Protein AF-A0A497A9M5-F1 (afdb_monomer_lite)

Secondary structure (DSSP, 8-state):
---HHHHHHHHHHHTTSS--HHHHHHHHHHSS----HHHHHHHHHHHHHHHHTTSS-HHHHHHHHHHHHHHHHHHHHHTT--SSGGGHHHHHHHHHHHHHTTT-

Radius of gyration: 16.91 Å; chains: 1; bounding box: 38×27×47 Å

Structure (mmCIF, N/CA/C/O backbone):
data_AF-A0A497A9M5-F1
#
_entry.id   AF-A0A497A9M5-F1
#
loop_
_atom_site.group_PDB
_atom_site.id
_atom_site.type_symbol
_atom_site.label_atom_id
_atom_site.label_alt_id
_atom_site.label_comp_id
_atom_site.label_asym_id
_atom_site.label_entity_id
_atom_site.label_seq_id
_atom_site.pdbx_PDB_ins_code
_atom_site.Cartn_x
_atom_site.Cartn_y
_atom_site.Cartn_z
_atom_site.occupancy
_atom_site.B_iso_or_equiv
_atom_site.auth_seq_id
_atom_site.auth_comp_id
_atom_site.auth_asym_id
_atom_site.auth_atom_id
_atom_site.pdbx_PDB_model_num
ATOM 1 N N . MET A 1 1 ? -11.478 -13.557 24.212 1.00 42.78 1 MET A N 1
ATOM 2 C CA . MET A 1 1 ? -11.000 -12.390 23.440 1.00 42.78 1 MET A CA 1
ATOM 3 C C . MET A 1 1 ? -10.441 -12.912 22.130 1.00 42.78 1 MET A C 1
ATOM 5 O O . MET A 1 1 ? -9.454 -13.631 22.165 1.00 42.78 1 MET A O 1
ATOM 9 N N . GLY A 1 2 ? -11.123 -12.662 21.009 1.00 53.12 2 GLY A N 1
ATOM 10 C CA . GLY A 1 2 ? -10.566 -12.966 19.688 1.00 53.12 2 GLY A CA 1
ATOM 11 C C . GLY A 1 2 ? -9.377 -12.047 19.390 1.00 53.12 2 GLY A C 1
ATOM 12 O O . GLY A 1 2 ? -9.240 -11.008 20.040 1.00 53.12 2 GLY A O 1
ATOM 13 N N . PRO A 1 3 ? -8.498 -12.413 18.454 1.00 59.94 3 PRO A N 1
ATOM 14 C CA . PRO A 1 3 ? -7.313 -11.619 18.176 1.00 59.94 3 PRO A CA 1
ATOM 15 C C . PRO A 1 3 ? -7.703 -10.264 17.555 1.00 59.94 3 PRO A C 1
ATOM 17 O O . PRO A 1 3 ? -8.577 -10.196 16.689 1.00 59.94 3 PRO A O 1
ATOM 20 N N . SER A 1 4 ? -7.064 -9.179 18.009 1.00 72.44 4 SER A N 1
ATOM 21 C CA . SER A 1 4 ? -7.392 -7.789 17.634 1.00 72.44 4 SER A CA 1
ATOM 22 C C . SER A 1 4 ? -7.374 -7.534 16.121 1.00 72.44 4 SER A C 1
ATOM 24 O O . SER A 1 4 ? -8.142 -6.710 15.631 1.00 72.44 4 SER A O 1
ATOM 26 N N . TRP A 1 5 ? -6.581 -8.299 15.361 1.00 75.00 5 TRP A N 1
ATOM 27 C CA . TRP A 1 5 ? -6.515 -8.198 13.900 1.00 75.00 5 TRP A CA 1
ATOM 28 C C . TRP A 1 5 ? -7.861 -8.487 13.219 1.00 75.00 5 TRP A C 1
ATOM 30 O O . TRP A 1 5 ? -8.198 -7.832 12.238 1.00 75.00 5 TRP A O 1
ATOM 40 N N . ALA A 1 6 ? -8.664 -9.420 13.741 1.00 82.31 6 ALA A N 1
ATOM 41 C CA . ALA A 1 6 ? -9.948 -9.768 13.131 1.00 82.31 6 ALA A CA 1
ATOM 42 C C . ALA A 1 6 ? -10.977 -8.639 13.309 1.00 82.31 6 ALA A C 1
ATOM 44 O O . ALA A 1 6 ? -11.813 -8.402 12.438 1.00 82.31 6 ALA A O 1
ATOM 45 N N . GLN A 1 7 ? -10.909 -7.914 14.429 1.00 86.12 7 GLN A N 1
ATOM 46 C CA . GLN A 1 7 ? -11.751 -6.743 14.676 1.00 86.12 7 GLN A CA 1
ATOM 47 C C . GLN A 1 7 ? -11.353 -5.576 13.769 1.00 86.12 7 GLN A C 1
ATOM 49 O O . GLN A 1 7 ? -12.231 -4.966 13.159 1.00 86.12 7 GLN A O 1
ATOM 54 N N . ASP A 1 8 ? -10.048 -5.333 13.632 1.00 84.62 8 ASP A N 1
ATOM 55 C CA . ASP A 1 8 ? -9.486 -4.295 12.770 1.00 84.62 8 ASP A CA 1
ATOM 56 C C . ASP A 1 8 ? -9.813 -4.547 11.284 1.00 84.62 8 ASP A C 1
ATOM 58 O O . ASP A 1 8 ? -10.279 -3.644 10.594 1.00 84.62 8 ASP A O 1
ATOM 62 N N . VAL A 1 9 ? -9.671 -5.784 10.789 1.00 82.50 9 VAL A N 1
ATOM 63 C CA . VAL A 1 9 ? -10.051 -6.146 9.408 1.00 82.50 9 VAL A CA 1
ATOM 64 C C . VAL A 1 9 ? -11.553 -5.951 9.181 1.00 82.50 9 VAL A C 1
ATOM 66 O O . VAL A 1 9 ? -11.954 -5.304 8.215 1.00 82.50 9 VAL A O 1
ATOM 69 N N . ASN A 1 10 ? -12.398 -6.428 10.101 1.00 83.81 10 ASN A N 1
ATOM 70 C CA . ASN A 1 10 ? -13.847 -6.227 10.015 1.00 83.81 10 ASN A CA 1
ATOM 71 C C . ASN A 1 10 ? -14.252 -4.748 10.079 1.00 83.81 10 ASN A C 1
ATOM 73 O O . ASN A 1 10 ? -15.316 -4.384 9.581 1.00 83.81 10 ASN A O 1
ATOM 77 N N . TYR A 1 11 ? -13.464 -3.896 10.735 1.00 84.19 11 TYR A N 1
ATOM 78 C CA . TYR A 1 11 ? -13.688 -2.454 10.729 1.00 84.19 11 TYR A CA 1
ATOM 79 C C . TYR A 1 11 ? -13.436 -1.865 9.339 1.00 84.19 11 TYR A C 1
ATOM 81 O O . TYR A 1 11 ? -14.294 -1.152 8.823 1.00 84.19 11 TYR A O 1
ATOM 89 N N . LEU A 1 12 ? -12.310 -2.221 8.711 1.00 82.25 12 LEU A N 1
ATOM 90 C CA . LEU A 1 12 ? -11.944 -1.724 7.383 1.00 82.25 12 LEU A CA 1
ATOM 91 C C . LEU A 1 12 ? -13.001 -2.069 6.322 1.00 82.25 12 LEU A C 1
ATOM 93 O O . LEU A 1 12 ? -13.359 -1.196 5.534 1.00 82.25 12 LEU A O 1
ATOM 97 N N . PHE A 1 13 ? -13.543 -3.292 6.352 1.00 81.50 13 PHE A N 1
ATOM 98 C CA . PHE A 1 13 ? -14.652 -3.693 5.477 1.00 81.50 13 PHE A CA 1
ATOM 99 C C . PHE A 1 13 ? -15.956 -2.956 5.807 1.00 81.50 13 PHE A C 1
ATOM 101 O O . PHE A 1 13 ? -16.606 -2.430 4.915 1.00 81.50 13 PHE A O 1
ATOM 108 N N . ARG A 1 14 ? -16.343 -2.866 7.089 1.00 83.06 14 ARG A N 1
ATOM 109 C CA . ARG A 1 14 ? -17.604 -2.205 7.489 1.00 83.06 14 ARG A CA 1
ATOM 110 C C . ARG A 1 14 ? -17.646 -0.707 7.203 1.00 83.06 14 ARG A C 1
ATOM 112 O O . ARG A 1 14 ? -18.732 -0.143 7.182 1.00 83.06 14 ARG A O 1
ATOM 119 N N . GLN A 1 15 ? -16.494 -0.055 7.106 1.00 80.94 15 GLN A N 1
ATOM 120 C CA . GLN A 1 15 ? -16.395 1.385 6.863 1.00 80.94 15 GLN A CA 1
ATOM 121 C C . GLN A 1 15 ? -16.062 1.726 5.402 1.00 80.94 15 GLN A C 1
ATOM 123 O O . GLN A 1 15 ? -15.783 2.894 5.114 1.00 80.94 15 GLN A O 1
ATOM 128 N N . ASP A 1 16 ? -16.066 0.725 4.510 1.00 75.62 16 ASP A N 1
ATOM 129 C CA . ASP A 1 16 ? -15.693 0.847 3.093 1.00 75.62 16 ASP A CA 1
ATOM 130 C C . ASP A 1 16 ? -14.312 1.502 2.893 1.00 75.62 16 ASP A C 1
ATOM 132 O O . ASP A 1 16 ? -14.078 2.273 1.956 1.00 75.62 16 ASP A O 1
ATOM 136 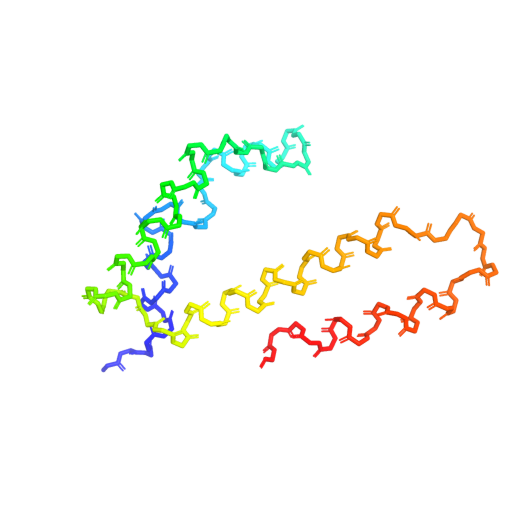N N . ILE A 1 17 ? -13.389 1.227 3.824 1.00 74.62 17 ILE A N 1
ATOM 137 C CA . ILE A 1 17 ? -12.022 1.762 3.796 1.00 74.62 17 ILE A CA 1
ATOM 138 C C . ILE A 1 17 ? -11.155 0.952 2.836 1.00 74.62 17 ILE A C 1
ATOM 140 O O . ILE A 1 17 ? -10.339 1.520 2.112 1.00 74.62 17 ILE A O 1
ATOM 144 N N . ILE A 1 18 ? -11.338 -0.367 2.829 1.00 68.31 18 ILE A N 1
ATOM 145 C CA . ILE A 1 18 ? -10.778 -1.258 1.817 1.00 68.31 18 ILE A CA 1
ATOM 14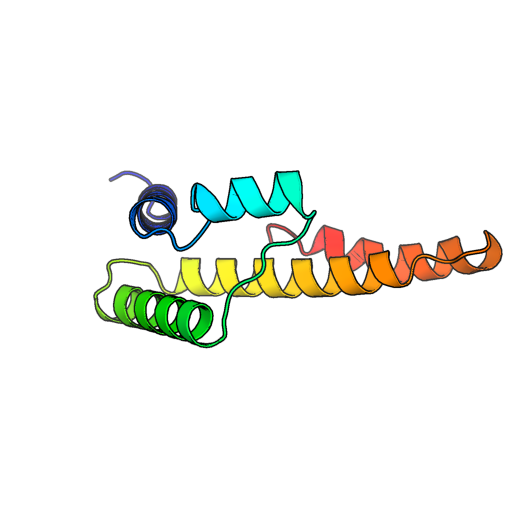6 C C . ILE A 1 18 ? -11.936 -1.918 1.083 1.00 68.31 18 ILE A C 1
ATOM 148 O O . ILE A 1 18 ? -12.875 -2.381 1.729 1.00 68.31 18 ILE A O 1
ATOM 152 N N . PHE A 1 19 ? -11.829 -1.998 -0.243 1.00 62.81 19 PHE A N 1
ATOM 153 C CA . PHE A 1 19 ? -12.678 -2.857 -1.060 1.00 62.81 19 PHE A CA 1
ATOM 154 C C . PHE A 1 19 ? -14.182 -2.571 -0.926 1.00 62.81 19 PHE A C 1
ATOM 156 O O . PHE A 1 19 ? -14.958 -3.440 -0.522 1.00 62.81 19 PHE A O 1
ATOM 163 N N . SER A 1 20 ? -14.608 -1.363 -1.304 1.00 65.50 20 SER A N 1
ATOM 164 C CA . SER A 1 20 ? -16.037 -1.116 -1.519 1.00 65.50 20 SER A CA 1
ATOM 165 C C . SER A 1 20 ? -16.532 -1.909 -2.743 1.00 65.50 20 SER A C 1
ATOM 167 O O . SER A 1 20 ? -15.755 -2.261 -3.637 1.00 65.50 20 SER A O 1
ATOM 169 N N . GLY A 1 21 ? -17.839 -2.180 -2.832 1.00 64.38 21 GLY A N 1
ATOM 170 C CA . GLY A 1 21 ? -18.418 -2.811 -4.032 1.00 64.38 21 GLY A CA 1
ATOM 171 C C . GLY A 1 21 ? -18.141 -2.017 -5.320 1.00 64.38 21 GLY A C 1
ATOM 172 O O . GLY A 1 21 ? -17.998 -2.587 -6.404 1.00 64.38 21 GLY A O 1
ATOM 173 N N . GLU A 1 22 ? -17.992 -0.701 -5.188 1.00 66.81 22 GLU A N 1
ATOM 174 C CA . GLU A 1 22 ? -17.631 0.203 -6.275 1.00 66.81 22 GLU A CA 1
ATOM 175 C C . GLU A 1 22 ? -16.148 0.089 -6.663 1.00 66.81 22 GLU A C 1
ATOM 177 O O . GLU A 1 22 ? -15.848 0.023 -7.855 1.00 66.81 22 GLU A O 1
ATOM 182 N N . ASP A 1 23 ? -15.230 -0.058 -5.697 1.00 68.00 23 AS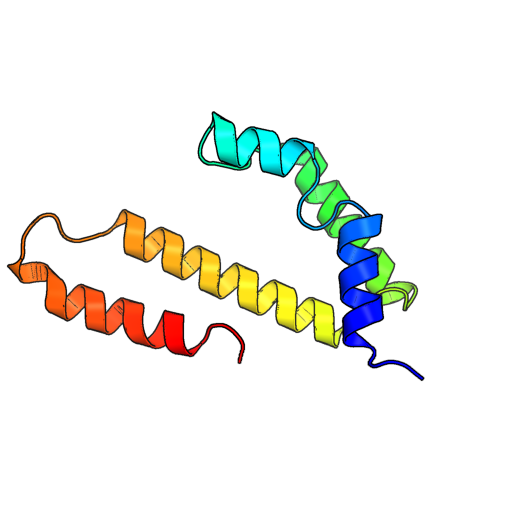P A N 1
ATOM 183 C CA . ASP A 1 23 ? -13.807 -0.299 -5.980 1.00 68.00 23 ASP A CA 1
ATOM 184 C C . ASP A 1 23 ? -13.609 -1.594 -6.771 1.00 68.00 23 ASP A C 1
ATOM 186 O O . ASP A 1 23 ? -12.862 -1.615 -7.745 1.00 68.00 23 ASP A O 1
ATOM 190 N N . PHE A 1 24 ? -14.298 -2.678 -6.394 1.00 67.44 24 PHE A N 1
ATOM 191 C CA . PHE A 1 24 ? -14.223 -3.943 -7.132 1.00 67.44 24 PHE A CA 1
ATOM 192 C C . PHE A 1 24 ? -14.774 -3.822 -8.550 1.00 67.44 24 PHE A C 1
ATOM 194 O O . PHE A 1 24 ? -14.243 -4.432 -9.479 1.00 67.44 24 PHE A O 1
ATOM 201 N N . THR A 1 25 ? -15.838 -3.040 -8.724 1.00 71.56 25 THR A N 1
ATOM 202 C CA . THR A 1 25 ? -16.423 -2.791 -10.043 1.00 71.56 25 THR A CA 1
ATOM 203 C C . THR A 1 25 ? -15.437 -2.028 -10.925 1.00 71.56 25 THR A C 1
ATOM 205 O O . THR A 1 25 ? -15.218 -2.419 -12.070 1.00 71.56 25 THR A O 1
ATOM 208 N N . GLN A 1 26 ? -14.780 -0.997 -10.387 1.00 68.69 26 GLN A N 1
ATOM 209 C CA . GLN A 1 26 ? -13.764 -0.229 -11.109 1.00 68.69 26 GLN A CA 1
ATOM 210 C C . GLN A 1 26 ? -12.493 -1.043 -11.380 1.00 68.69 26 GLN A C 1
ATOM 212 O O . GLN A 1 26 ? -12.012 -1.036 -12.505 1.00 68.69 26 GLN A O 1
ATOM 217 N N . MET A 1 27 ? -11.988 -1.827 -10.421 1.00 71.81 27 MET A N 1
ATOM 218 C CA . MET A 1 27 ? -10.831 -2.704 -10.659 1.00 71.81 27 MET A CA 1
ATOM 219 C C . MET A 1 27 ? -11.100 -3.720 -11.768 1.00 71.81 27 MET A C 1
ATOM 221 O O . MET A 1 27 ? -10.226 -3.961 -12.591 1.00 71.81 27 MET A O 1
ATOM 225 N N . ASN A 1 28 ? -12.299 -4.307 -11.810 1.00 71.25 28 ASN A N 1
ATOM 226 C CA . ASN A 1 28 ? -12.640 -5.288 -12.840 1.00 71.25 28 ASN A CA 1
ATOM 227 C C . ASN A 1 28 ? -12.922 -4.651 -14.204 1.00 71.25 28 ASN A C 1
ATOM 229 O O . ASN A 1 28 ? -12.646 -5.269 -15.228 1.00 71.25 28 ASN A O 1
ATOM 233 N N . ARG A 1 29 ? -13.498 -3.444 -14.233 1.00 71.56 29 ARG A N 1
ATOM 234 C CA . ARG A 1 29 ? -13.857 -2.769 -15.487 1.00 71.56 29 ARG A CA 1
ATOM 235 C C . ARG A 1 29 ? -12.694 -1.981 -16.085 1.00 71.56 29 ARG A C 1
ATOM 237 O O . ARG A 1 29 ? -12.472 -2.042 -17.289 1.00 71.56 29 ARG A O 1
ATOM 244 N N . ASP A 1 30 ? -11.975 -1.251 -15.240 1.00 71.06 30 ASP A N 1
ATOM 245 C CA . ASP A 1 30 ? -11.030 -0.204 -15.627 1.00 71.06 30 ASP A CA 1
ATOM 246 C C . ASP A 1 30 ? -9.574 -0.561 -15.249 1.00 71.06 30 ASP A C 1
ATOM 248 O O . ASP A 1 30 ? -8.670 0.232 -15.503 1.00 71.06 30 ASP A O 1
ATOM 252 N N . PHE A 1 31 ? -9.333 -1.741 -14.650 1.00 62.47 31 PHE A N 1
ATOM 253 C CA . PHE A 1 31 ? -8.028 -2.206 -14.135 1.00 62.47 31 PHE A CA 1
ATOM 254 C C . PHE A 1 31 ? -7.351 -1.239 -13.146 1.00 62.47 31 PHE A C 1
ATOM 256 O O . PHE A 1 31 ? -6.170 -1.374 -12.826 1.00 62.47 31 PHE A O 1
ATOM 263 N N . GLU A 1 32 ? -8.105 -0.274 -12.622 1.00 62.00 32 GLU A N 1
ATOM 264 C CA . GLU A 1 32 ? -7.634 0.774 -11.729 1.00 62.00 32 GLU A CA 1
ATOM 265 C C . GLU A 1 32 ? -8.793 1.244 -10.839 1.00 62.00 32 GLU A C 1
ATOM 267 O O . GLU A 1 32 ? -9.935 1.332 -11.283 1.00 62.00 32 GLU A O 1
ATOM 272 N N . VAL A 1 33 ? -8.506 1.567 -9.576 1.00 67.62 33 VAL A N 1
ATOM 273 C CA . VAL A 1 33 ? -9.454 2.286 -8.712 1.00 67.62 33 VAL A CA 1
ATOM 274 C C . VAL A 1 33 ? -9.214 3.776 -8.908 1.00 67.62 33 VAL A C 1
ATOM 276 O O . VAL A 1 33 ? -8.154 4.283 -8.532 1.00 67.62 33 VAL A O 1
ATOM 279 N N . ARG A 1 34 ? -10.188 4.496 -9.465 1.00 68.06 34 ARG A N 1
ATOM 280 C CA . ARG A 1 34 ? -10.131 5.955 -9.585 1.00 68.06 34 ARG A CA 1
ATOM 281 C C . ARG A 1 34 ? -10.988 6.581 -8.500 1.00 68.06 34 ARG A C 1
ATOM 283 O O . ARG A 1 34 ? -12.210 6.527 -8.542 1.00 68.06 34 ARG A O 1
ATOM 290 N N . ARG A 1 35 ? -10.326 7.221 -7.538 1.00 71.81 35 ARG A N 1
ATOM 291 C CA . ARG A 1 35 ? -10.986 8.012 -6.495 1.00 71.81 35 ARG A CA 1
ATOM 292 C C . ARG A 1 35 ? -10.676 9.490 -6.689 1.00 71.81 35 ARG A C 1
ATOM 294 O O . ARG A 1 35 ? -9.540 9.867 -6.973 1.00 71.81 35 ARG A O 1
ATOM 301 N N . SER A 1 36 ? -11.684 10.333 -6.525 1.00 79.94 36 SER A N 1
ATOM 302 C CA . SER A 1 36 ? -11.533 11.784 -6.472 1.00 79.94 36 SER A CA 1
ATOM 303 C C . SER A 1 36 ? -10.742 12.212 -5.231 1.00 79.94 36 SER A C 1
ATOM 305 O O . SER A 1 36 ? -10.697 11.517 -4.212 1.00 79.94 36 SER A O 1
ATOM 307 N N . ALA A 1 37 ? -10.153 13.410 -5.274 1.00 78.25 37 ALA A N 1
ATOM 308 C CA . ALA A 1 37 ? -9.426 13.967 -4.131 1.00 78.25 37 ALA A CA 1
ATOM 309 C C . ALA A 1 37 ? -10.303 14.084 -2.865 1.00 78.25 37 ALA A C 1
ATOM 311 O O . ALA A 1 37 ? -9.811 13.888 -1.754 1.00 78.25 37 ALA A O 1
ATOM 312 N N . GLY A 1 38 ? -11.605 14.356 -3.028 1.00 81.44 38 GLY A N 1
ATOM 313 C CA . GLY A 1 38 ? -12.560 14.425 -1.919 1.00 81.44 38 GLY A CA 1
ATOM 314 C C . GLY A 1 38 ? -12.796 13.070 -1.247 1.00 81.44 38 GLY A C 1
ATOM 315 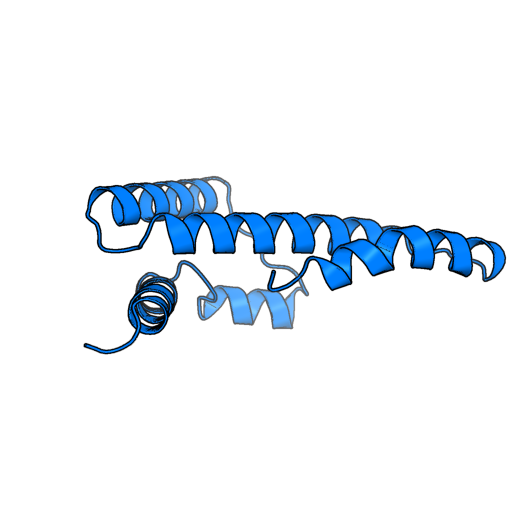O O . GLY A 1 38 ? -12.822 12.986 -0.019 1.00 81.44 38 GLY A O 1
ATOM 316 N N . GLU A 1 39 ? -12.899 11.994 -2.030 1.00 78.19 39 GLU A N 1
ATOM 317 C CA . GLU A 1 39 ? -13.058 10.630 -1.508 1.00 78.19 39 GLU A CA 1
ATOM 318 C C . GLU A 1 39 ? -11.803 10.155 -0.775 1.00 78.19 39 GLU A C 1
ATOM 320 O O . GLU A 1 39 ? -11.901 9.571 0.305 1.00 78.19 39 GLU A O 1
ATOM 325 N N . VAL A 1 40 ? -10.621 10.469 -1.316 1.00 79.69 40 VAL A N 1
ATOM 326 C CA . VAL A 1 40 ? -9.338 10.184 -0.659 1.00 79.69 40 VAL A CA 1
ATOM 327 C C . VAL A 1 40 ? -9.238 10.930 0.673 1.00 79.69 40 VAL A C 1
ATOM 329 O O . VAL A 1 40 ? -8.901 10.326 1.691 1.00 79.69 40 VAL A O 1
ATOM 332 N N . LEU A 1 41 ? -9.580 12.221 0.708 1.00 80.31 41 LEU A N 1
ATOM 333 C CA . LEU A 1 41 ? -9.540 13.010 1.942 1.00 80.31 41 LEU A CA 1
ATOM 334 C C . LEU A 1 41 ? -10.526 12.483 2.996 1.00 80.31 41 LEU A C 1
ATOM 336 O O . LEU A 1 41 ? -10.178 12.390 4.174 1.00 80.31 41 LEU A O 1
ATOM 340 N N . SER A 1 42 ? -11.733 12.089 2.578 1.00 84.94 42 SER A N 1
ATOM 341 C CA . SER A 1 42 ? -12.734 11.481 3.462 1.00 84.94 42 SER A CA 1
ATOM 342 C C . SER A 1 42 ? -12.237 10.167 4.072 1.00 84.94 42 SER A C 1
ATOM 344 O O . SER A 1 42 ? -12.354 9.962 5.281 1.00 84.94 42 SER A O 1
ATOM 346 N N . LEU A 1 43 ? -11.624 9.296 3.264 1.00 82.12 43 LEU A N 1
ATOM 347 C CA . LEU A 1 43 ? -11.015 8.049 3.734 1.00 82.12 43 LEU A CA 1
ATOM 348 C C . LEU A 1 43 ? -9.910 8.298 4.764 1.00 82.12 43 LEU A C 1
ATOM 350 O O . LEU A 1 43 ? -9.891 7.657 5.816 1.00 82.12 43 LEU A O 1
ATOM 354 N N . VAL A 1 44 ? -9.016 9.253 4.490 1.00 82.81 44 VAL A N 1
ATOM 355 C CA . VAL A 1 44 ? -7.939 9.633 5.415 1.00 82.81 44 VAL A CA 1
ATOM 356 C C . VAL A 1 44 ? -8.517 10.140 6.737 1.00 82.81 44 VAL A C 1
ATOM 358 O O . VAL A 1 44 ? -8.081 9.706 7.803 1.00 82.81 44 VAL A O 1
ATOM 361 N N . ALA A 1 45 ? -9.536 11.002 6.688 1.00 86.50 45 ALA A N 1
ATOM 362 C CA . ALA A 1 45 ? -10.200 11.510 7.884 1.00 86.50 45 ALA A CA 1
ATOM 363 C C . ALA A 1 45 ? -10.851 10.386 8.712 1.00 86.50 45 ALA A C 1
ATOM 365 O O . ALA A 1 45 ? -10.669 10.344 9.930 1.00 86.50 45 ALA A O 1
ATOM 366 N N . LYS A 1 46 ? -11.546 9.437 8.064 1.00 86.00 46 LYS A N 1
ATOM 367 C CA . LYS A 1 46 ? -12.132 8.255 8.725 1.00 86.00 46 LYS A CA 1
ATOM 368 C C . LYS A 1 46 ? -11.064 7.400 9.405 1.00 86.00 46 LYS A C 1
ATOM 370 O O . LYS A 1 46 ? -11.231 7.024 10.563 1.00 86.00 46 LYS A O 1
ATOM 375 N N . LEU A 1 47 ? -9.948 7.139 8.724 1.00 83.62 47 LEU A N 1
ATOM 376 C CA . LEU A 1 47 ? -8.830 6.373 9.280 1.00 83.62 47 LEU A CA 1
ATOM 377 C C . LEU A 1 47 ? -8.215 7.064 10.505 1.00 83.62 47 LEU A C 1
ATOM 379 O O . LEU A 1 47 ? -8.040 6.421 11.539 1.00 83.62 47 LEU A O 1
ATOM 383 N N . ILE A 1 48 ? -7.955 8.372 10.439 1.00 86.00 48 ILE A N 1
ATOM 384 C CA . ILE A 1 48 ? -7.428 9.139 11.580 1.00 86.00 48 ILE A CA 1
ATOM 385 C C . ILE A 1 48 ? -8.410 9.101 12.759 1.00 86.00 48 ILE A C 1
ATOM 387 O O . ILE A 1 48 ? -8.018 8.793 13.887 1.00 86.00 48 ILE A O 1
ATOM 391 N N . TRP A 1 49 ? -9.696 9.351 12.499 1.00 87.56 49 TRP A N 1
ATOM 392 C CA . TRP A 1 49 ? -10.737 9.311 13.525 1.00 87.56 49 TRP A CA 1
ATOM 393 C C . TRP A 1 49 ? -10.866 7.926 14.174 1.00 87.56 49 TRP A C 1
ATOM 395 O O . TRP A 1 49 ? -11.025 7.821 15.392 1.00 87.56 49 TRP A O 1
ATOM 405 N N . SER A 1 50 ? -10.743 6.853 13.391 1.00 85.00 50 SER A N 1
ATOM 406 C CA . SER A 1 50 ? -10.844 5.473 13.878 1.00 85.00 50 SER A CA 1
ATOM 407 C C . SER A 1 50 ? -9.744 5.098 14.877 1.00 85.00 50 SER A C 1
ATOM 409 O O . SER A 1 50 ? -10.012 4.411 15.865 1.00 85.00 50 SER A O 1
ATOM 411 N N . VAL A 1 51 ? -8.527 5.617 14.683 1.00 87.75 51 VAL A N 1
ATOM 412 C CA . VAL A 1 51 ? -7.413 5.426 15.623 1.00 87.75 51 VAL A CA 1
ATOM 413 C C . VAL A 1 51 ? -7.613 6.246 16.893 1.00 87.75 51 VAL A C 1
ATOM 415 O O . VAL A 1 51 ? -7.450 5.718 17.993 1.00 87.75 51 VAL A O 1
ATOM 418 N N . ILE A 1 52 ? -8.022 7.513 16.766 1.00 88.44 52 ILE A N 1
ATOM 419 C CA . ILE A 1 52 ? -8.290 8.392 17.919 1.00 88.44 52 ILE A CA 1
ATOM 420 C C . ILE A 1 52 ? -9.417 7.817 18.793 1.00 88.44 52 ILE A C 1
ATOM 422 O O . ILE A 1 52 ? -9.303 7.783 20.017 1.00 88.44 52 ILE A O 1
ATOM 426 N N . SER A 1 53 ? -10.477 7.300 18.166 1.00 88.81 53 SER A N 1
ATOM 427 C CA . SER A 1 53 ? -11.621 6.669 18.840 1.00 88.81 53 SER A CA 1
ATOM 428 C C . SER A 1 53 ? -11.364 5.228 19.306 1.00 88.81 53 SER A C 1
ATOM 430 O O . SER A 1 53 ? -12.263 4.609 19.875 1.00 88.81 53 SER A O 1
ATOM 432 N N . ARG A 1 54 ? -10.147 4.692 19.105 1.00 86.75 54 ARG A N 1
ATOM 433 C CA . ARG A 1 54 ? -9.733 3.314 19.444 1.00 86.75 54 ARG A CA 1
ATOM 434 C C . ARG A 1 54 ? -10.568 2.213 18.775 1.00 86.75 54 ARG A C 1
ATOM 436 O O . ARG A 1 54 ? -10.562 1.076 19.238 1.00 86.75 54 ARG A O 1
ATOM 443 N N . GLN A 1 55 ? -11.273 2.540 17.695 1.00 85.69 55 GLN A N 1
ATOM 444 C CA . GLN A 1 55 ? -12.030 1.578 16.889 1.00 85.69 55 GLN A CA 1
ATOM 445 C C . GLN A 1 55 ? -11.135 0.814 15.907 1.00 85.69 55 GLN A C 1
ATOM 447 O O . GLN A 1 55 ? -11.517 -0.256 15.441 1.00 85.69 55 GLN A O 1
ATOM 452 N N . PHE A 1 56 ? -9.953 1.361 15.621 1.00 84.88 56 PHE A N 1
ATOM 453 C CA . PHE A 1 56 ? -8.920 0.752 14.797 1.00 84.88 56 PHE A CA 1
ATOM 454 C C . PHE A 1 56 ? -7.560 0.920 15.473 1.00 84.88 56 PHE A C 1
ATOM 456 O O . PHE A 1 56 ? -7.216 2.010 15.940 1.00 84.88 56 PHE A O 1
ATOM 463 N N . SER A 1 57 ? -6.774 -0.150 15.565 1.00 88.56 57 SER A N 1
ATOM 464 C CA . SER A 1 57 ? -5.487 -0.064 16.255 1.00 88.56 57 SER A CA 1
ATOM 465 C C . SER A 1 57 ? -4.433 0.703 15.443 1.00 88.56 57 SER A C 1
ATOM 467 O O . SER A 1 57 ? -4.304 0.560 14.225 1.00 88.56 57 SER A O 1
ATOM 469 N N . ALA A 1 58 ? -3.597 1.487 16.133 1.00 87.06 58 ALA A N 1
ATOM 470 C CA . ALA A 1 58 ? -2.468 2.177 15.504 1.00 87.06 58 ALA A CA 1
ATOM 471 C C . ALA A 1 58 ? -1.453 1.196 14.878 1.00 87.06 58 ALA A C 1
ATOM 473 O O . ALA A 1 58 ? -0.808 1.520 13.880 1.00 87.06 58 ALA A O 1
ATOM 474 N N . ALA A 1 59 ? -1.326 -0.012 15.441 1.00 88.06 59 ALA A N 1
ATOM 475 C CA . ALA A 1 59 ? -0.493 -1.075 14.884 1.00 88.06 59 ALA A CA 1
ATOM 476 C C . ALA A 1 59 ? -1.020 -1.544 13.518 1.00 88.06 59 ALA A C 1
ATOM 478 O O . ALA A 1 59 ? -0.245 -1.624 12.564 1.00 88.06 59 ALA A O 1
ATOM 479 N N . SER A 1 60 ? -2.333 -1.764 13.398 1.00 86.25 60 SER A N 1
ATOM 480 C CA . SER A 1 60 ? -2.977 -2.124 12.131 1.00 86.25 60 SER A CA 1
ATOM 481 C C . SER A 1 60 ? -2.924 -0.990 11.108 1.00 86.25 60 SER A C 1
ATOM 483 O O . SER A 1 60 ? -2.667 -1.256 9.936 1.00 86.25 60 SER A O 1
ATOM 485 N N . LEU A 1 61 ? -3.046 0.278 11.529 1.00 85.19 61 LEU A N 1
ATOM 486 C CA . L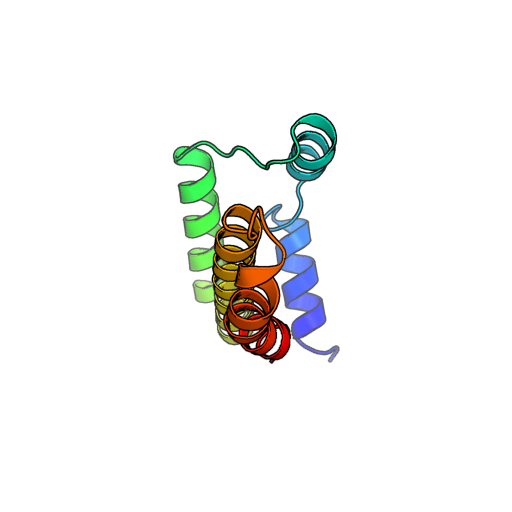EU A 1 61 ? -2.811 1.419 10.633 1.00 85.19 61 LEU A CA 1
ATOM 487 C C . LEU A 1 61 ? -1.381 1.420 10.084 1.00 85.19 61 LEU A C 1
ATOM 489 O O . LEU A 1 61 ? -1.177 1.587 8.884 1.00 85.19 61 LEU A O 1
ATOM 493 N N . LYS A 1 62 ? -0.381 1.198 10.942 1.00 87.25 62 LYS A N 1
ATOM 494 C CA . LYS A 1 62 ? 1.021 1.129 10.515 1.00 87.25 62 LYS A CA 1
ATOM 495 C C . LYS A 1 62 ? 1.256 -0.020 9.530 1.00 87.25 62 LYS A C 1
ATOM 497 O O . LYS A 1 62 ? 1.961 0.171 8.540 1.00 87.25 62 LYS A O 1
ATOM 502 N N . ALA A 1 63 ? 0.659 -1.186 9.780 1.00 87.06 63 ALA A N 1
ATOM 503 C CA . ALA A 1 63 ? 0.735 -2.333 8.878 1.00 87.06 63 ALA A CA 1
ATOM 504 C C . ALA A 1 63 ? 0.085 -2.032 7.516 1.00 87.06 63 ALA A C 1
ATOM 506 O O . ALA A 1 63 ? 0.695 -2.294 6.480 1.00 87.06 63 ALA A O 1
ATOM 507 N N . LEU A 1 64 ? -1.096 -1.403 7.513 1.00 84.31 64 LEU A N 1
ATOM 508 C CA . LEU A 1 64 ? -1.791 -0.980 6.295 1.00 84.31 64 LEU A CA 1
ATOM 509 C C . LEU A 1 64 ? -0.943 -0.002 5.470 1.00 84.31 64 LEU A C 1
ATOM 511 O O . LEU A 1 64 ? -0.723 -0.228 4.283 1.00 84.31 64 LEU A O 1
ATOM 515 N N . LEU A 1 65 ? -0.404 1.046 6.101 1.00 86.25 65 LEU A N 1
ATOM 516 C CA . LEU A 1 65 ? 0.449 2.030 5.425 1.00 86.25 65 LEU A CA 1
ATOM 517 C C . LEU A 1 65 ? 1.718 1.393 4.844 1.00 86.25 65 LEU A C 1
ATOM 519 O O . LEU A 1 65 ? 2.134 1.736 3.735 1.00 86.25 65 LEU A O 1
ATOM 523 N N . ARG A 1 66 ? 2.322 0.436 5.560 1.00 88.69 66 ARG A N 1
ATOM 524 C CA . ARG A 1 66 ? 3.475 -0.322 5.059 1.00 88.69 66 ARG A CA 1
ATOM 525 C C . ARG A 1 66 ? 3.103 -1.147 3.828 1.00 88.69 66 ARG A C 1
ATOM 527 O O . ARG A 1 66 ? 3.814 -1.074 2.828 1.00 88.69 66 ARG A O 1
ATOM 534 N N . ALA A 1 67 ? 1.987 -1.873 3.877 1.00 86.50 67 ALA A N 1
ATOM 535 C CA . ALA A 1 67 ? 1.498 -2.669 2.754 1.00 86.50 67 ALA A CA 1
ATOM 536 C C . ALA A 1 67 ? 1.204 -1.799 1.520 1.00 86.50 67 ALA A C 1
ATOM 538 O O . ALA A 1 67 ? 1.641 -2.133 0.418 1.00 86.50 67 ALA A O 1
ATOM 539 N N . MET A 1 68 ? 0.547 -0.648 1.702 1.00 84.19 68 MET A N 1
ATOM 540 C CA . MET A 1 68 ? 0.291 0.315 0.623 1.00 84.19 68 MET A CA 1
ATOM 541 C C . MET A 1 68 ? 1.592 0.851 0.013 1.00 84.19 68 MET A C 1
ATOM 543 O O . MET A 1 68 ? 1.721 0.906 -1.208 1.00 84.19 68 MET A O 1
ATOM 547 N N . SER A 1 69 ? 2.577 1.208 0.844 1.00 88.50 69 SER A N 1
ATOM 548 C CA . SER A 1 69 ? 3.873 1.704 0.369 1.00 88.50 69 SER A CA 1
ATOM 549 C C . SER A 1 69 ? 4.621 0.663 -0.469 1.00 88.50 69 SER A C 1
ATOM 551 O O . SER A 1 69 ? 5.111 0.988 -1.551 1.00 88.50 69 SER A O 1
ATOM 553 N N . VAL A 1 70 ? 4.687 -0.589 -0.003 1.00 92.56 70 VAL A N 1
ATOM 554 C CA . VAL A 1 70 ? 5.326 -1.684 -0.753 1.00 92.56 70 VAL A CA 1
ATOM 555 C C . VAL A 1 70 ? 4.573 -1.960 -2.056 1.00 92.56 70 VAL A C 1
ATOM 557 O O . VAL A 1 70 ? 5.204 -2.065 -3.103 1.00 92.56 70 VAL A O 1
ATOM 560 N N . SER A 1 71 ? 3.237 -1.978 -2.021 1.00 88.19 71 SER A N 1
ATOM 561 C CA . SER A 1 71 ? 2.400 -2.177 -3.214 1.00 88.19 71 SER A CA 1
ATOM 562 C C . SER A 1 71 ? 2.621 -1.085 -4.266 1.00 88.19 71 SER A C 1
ATOM 564 O O . SER A 1 71 ? 2.733 -1.388 -5.450 1.00 88.19 71 SER A O 1
ATOM 566 N N . GLY A 1 72 ? 2.750 0.180 -3.849 1.00 87.06 72 GLY A N 1
ATOM 567 C CA . GLY A 1 72 ? 3.055 1.292 -4.754 1.00 87.06 72 GLY A CA 1
ATOM 568 C C . GLY A 1 72 ? 4.432 1.167 -5.411 1.00 87.06 72 GLY A C 1
ATOM 569 O O . GLY A 1 72 ? 4.567 1.400 -6.610 1.00 87.06 72 GLY A O 1
ATOM 570 N N . LYS A 1 73 ? 5.450 0.732 -4.655 1.00 93.56 73 LYS A N 1
ATOM 571 C CA . LYS A 1 73 ? 6.788 0.452 -5.204 1.00 93.56 73 LYS A CA 1
ATOM 572 C C . LYS A 1 73 ? 6.766 -0.714 -6.189 1.00 93.56 73 LYS A C 1
ATOM 574 O O . LYS A 1 73 ? 7.381 -0.611 -7.244 1.00 93.56 73 LYS A O 1
ATOM 579 N N . LEU A 1 74 ? 6.036 -1.785 -5.867 1.00 93.62 74 LEU A N 1
ATOM 580 C CA . LEU A 1 74 ? 5.835 -2.915 -6.773 1.00 93.62 74 LEU A CA 1
ATOM 581 C C . LEU A 1 74 ? 5.169 -2.448 -8.070 1.00 93.62 74 LEU A C 1
ATOM 583 O O . LEU A 1 74 ? 5.732 -2.678 -9.132 1.00 93.62 74 LEU A O 1
ATOM 587 N N . ARG A 1 75 ? 4.055 -1.706 -8.006 1.00 89.69 75 ARG A N 1
ATOM 588 C CA . ARG A 1 75 ? 3.412 -1.130 -9.202 1.00 89.69 75 ARG A CA 1
ATOM 589 C C . ARG A 1 75 ? 4.418 -0.363 -10.066 1.00 89.69 75 ARG A C 1
ATOM 591 O O . ARG A 1 75 ? 4.578 -0.696 -11.233 1.00 89.69 75 ARG A O 1
ATOM 598 N N . ALA A 1 76 ? 5.152 0.582 -9.481 1.00 91.31 76 ALA A N 1
ATOM 599 C CA . ALA A 1 76 ? 6.129 1.395 -10.208 1.00 91.31 76 ALA A CA 1
ATOM 600 C C . ALA A 1 76 ? 7.302 0.584 -10.796 1.00 91.31 76 ALA A C 1
ATOM 602 O O . ALA A 1 76 ? 7.915 1.001 -11.780 1.00 91.31 76 ALA A O 1
ATOM 603 N N . ALA A 1 77 ? 7.668 -0.546 -10.186 1.00 94.94 77 ALA A N 1
ATOM 604 C CA . ALA A 1 77 ? 8.682 -1.445 -10.727 1.00 94.94 77 ALA A CA 1
ATOM 605 C C . ALA A 1 77 ? 8.139 -2.293 -11.888 1.00 94.94 77 ALA A C 1
ATOM 607 O O . ALA A 1 77 ? 8.836 -2.482 -12.881 1.00 94.94 77 ALA A O 1
ATOM 608 N N . TYR A 1 78 ? 6.891 -2.762 -11.808 1.00 94.12 78 TYR A N 1
ATOM 609 C CA . TYR A 1 78 ? 6.240 -3.509 -12.891 1.00 94.12 78 TYR A CA 1
ATOM 610 C C . TYR A 1 78 ? 5.868 -2.613 -14.083 1.00 94.12 78 TYR A C 1
ATOM 612 O O . TYR A 1 78 ? 5.974 -3.051 -15.223 1.00 94.12 78 TYR A O 1
ATOM 620 N N . GLU A 1 79 ? 5.518 -1.345 -13.855 1.00 92.88 79 GLU A N 1
ATOM 621 C CA . GLU A 1 79 ? 5.332 -0.346 -14.923 1.00 92.88 79 GLU A CA 1
ATOM 622 C C . GLU A 1 79 ? 6.634 -0.054 -15.693 1.00 92.88 79 GLU A C 1
ATOM 624 O O . GLU A 1 79 ? 6.588 0.387 -16.837 1.00 92.88 79 GLU A O 1
ATOM 629 N N . ARG A 1 80 ? 7.797 -0.328 -15.086 1.00 95.12 80 ARG A N 1
ATOM 630 C CA . ARG A 1 80 ? 9.132 -0.216 -15.701 1.00 95.12 80 ARG A CA 1
ATOM 631 C C . ARG A 1 80 ? 9.732 -1.581 -16.050 1.00 95.12 80 ARG A C 1
ATOM 633 O O . ARG A 1 80 ? 10.955 -1.719 -16.088 1.00 95.12 80 ARG A O 1
ATOM 640 N N . TYR A 1 81 ? 8.894 -2.599 -16.256 1.00 95.38 81 TYR A N 1
ATOM 641 C CA . TYR A 1 81 ? 9.371 -3.919 -16.655 1.00 95.38 81 TYR A CA 1
ATOM 642 C C . TYR A 1 81 ? 10.214 -3.817 -17.942 1.00 95.38 81 TYR A C 1
ATOM 644 O O . TYR A 1 81 ? 9.808 -3.127 -18.880 1.00 95.38 81 TYR A O 1
ATOM 652 N N . PRO A 1 82 ? 11.394 -4.459 -18.005 1.00 96.00 82 PRO A N 1
ATOM 653 C CA . PRO A 1 82 ? 12.306 -4.293 -19.127 1.00 96.00 82 PRO A CA 1
ATOM 654 C C . PRO A 1 82 ? 11.722 -4.858 -20.427 1.00 96.00 82 PRO A C 1
ATOM 656 O O . PRO A 1 82 ? 11.280 -6.003 -20.486 1.00 96.00 82 PRO A O 1
ATOM 659 N N . GLU A 1 83 ? 11.796 -4.071 -21.502 1.00 94.75 83 GLU A N 1
ATOM 660 C CA . GLU A 1 83 ? 11.327 -4.475 -22.839 1.00 94.75 83 GLU A CA 1
ATOM 661 C C . GLU A 1 83 ? 12.223 -5.535 -23.495 1.00 94.75 83 GLU A C 1
ATOM 663 O O . GLU A 1 83 ? 11.818 -6.207 -24.442 1.00 94.75 83 GLU A O 1
ATOM 668 N N . THR A 1 84 ? 13.455 -5.693 -23.001 1.00 94.31 84 THR A N 1
ATOM 669 C CA . THR A 1 84 ? 14.421 -6.662 -23.521 1.00 94.31 84 THR A CA 1
ATOM 670 C C . THR A 1 84 ? 14.956 -7.566 -22.411 1.00 94.31 84 THR A C 1
ATOM 672 O O . THR A 1 84 ? 15.096 -7.123 -21.266 1.00 94.31 84 THR A O 1
ATOM 675 N N . PRO A 1 85 ? 15.344 -8.815 -22.729 1.00 94.50 85 PRO A N 1
ATOM 676 C CA . PRO A 1 85 ? 15.880 -9.749 -21.736 1.00 94.50 85 PRO A CA 1
ATOM 677 C C . PRO A 1 85 ? 17.133 -9.251 -21.001 1.00 94.50 85 PRO A C 1
ATOM 679 O O . PRO A 1 85 ? 17.386 -9.665 -19.875 1.00 94.50 85 PRO A O 1
ATOM 682 N N . ALA A 1 86 ? 17.907 -8.340 -21.602 1.00 95.94 86 ALA A N 1
ATOM 683 C CA . ALA A 1 86 ? 19.144 -7.823 -21.017 1.00 95.94 86 ALA A CA 1
ATOM 684 C C . ALA A 1 86 ? 18.929 -7.069 -19.688 1.00 95.94 86 ALA A C 1
ATOM 686 O O . ALA A 1 86 ? 19.836 -7.023 -18.862 1.00 95.94 86 ALA A O 1
ATOM 687 N N . GLY A 1 87 ? 17.740 -6.492 -19.469 1.00 94.44 87 GLY A N 1
ATOM 688 C CA . GLY A 1 87 ? 17.403 -5.767 -18.237 1.00 94.44 87 GLY A CA 1
ATOM 689 C C . GLY A 1 87 ? 16.782 -6.629 -17.134 1.00 94.44 87 GLY A C 1
ATOM 690 O O . GLY A 1 87 ? 16.540 -6.124 -16.039 1.00 94.44 87 GLY A O 1
ATOM 691 N N . PHE A 1 88 ? 16.503 -7.907 -17.406 1.00 96.31 88 PHE A N 1
ATOM 692 C CA . PHE A 1 88 ? 15.696 -8.749 -16.522 1.00 96.31 88 PHE A CA 1
ATOM 693 C C . PHE A 1 88 ? 16.345 -8.978 -15.154 1.00 96.31 88 PHE A C 1
ATOM 695 O O . PHE A 1 88 ? 15.716 -8.722 -14.133 1.00 96.31 88 PHE A O 1
ATOM 702 N N . GLU A 1 89 ? 17.614 -9.384 -15.117 1.00 97.25 89 GLU A N 1
ATOM 703 C CA . GLU A 1 89 ? 18.312 -9.683 -13.856 1.00 97.25 89 GLU A CA 1
ATOM 704 C C . GLU A 1 89 ? 18.406 -8.457 -12.935 1.00 97.25 89 GLU A C 1
ATOM 706 O O . GLU A 1 89 ? 18.199 -8.554 -11.725 1.00 97.25 89 GLU A O 1
ATOM 711 N N . ALA A 1 90 ? 18.648 -7.275 -13.510 1.00 95.94 90 ALA A N 1
ATOM 712 C CA . ALA A 1 90 ? 18.669 -6.023 -12.757 1.00 95.94 90 ALA A CA 1
ATOM 713 C C . ALA A 1 90 ? 17.282 -5.679 -12.189 1.00 95.94 90 ALA A C 1
ATOM 715 O O . ALA A 1 90 ? 17.169 -5.274 -11.032 1.00 95.94 90 ALA A O 1
ATOM 716 N N . TRP A 1 91 ? 16.225 -5.889 -12.978 1.00 97.62 91 TRP A N 1
ATOM 717 C CA . TRP A 1 91 ? 14.848 -5.712 -12.526 1.00 97.62 91 TRP A CA 1
ATOM 718 C C . TRP A 1 91 ? 14.480 -6.700 -11.408 1.00 97.62 91 TRP A C 1
ATOM 720 O O . TRP A 1 91 ? 13.907 -6.294 -10.398 1.00 97.62 91 TRP A O 1
ATOM 730 N N . VAL A 1 92 ? 14.870 -7.977 -11.514 1.00 97.56 92 VAL A N 1
ATOM 731 C CA . VAL A 1 92 ? 14.655 -8.979 -10.453 1.00 97.56 92 VAL A CA 1
ATOM 732 C C . VAL A 1 92 ? 15.355 -8.563 -9.160 1.00 97.56 92 VAL A C 1
ATOM 734 O O . VAL A 1 92 ? 14.747 -8.636 -8.091 1.00 97.56 92 VAL A O 1
ATOM 737 N N . ALA A 1 93 ? 16.598 -8.081 -9.242 1.00 96.81 93 ALA A N 1
ATOM 738 C CA . ALA A 1 93 ? 17.339 -7.597 -8.079 1.00 96.81 93 ALA A CA 1
ATOM 739 C C . ALA A 1 93 ? 16.655 -6.399 -7.388 1.00 96.81 93 ALA A C 1
ATOM 741 O O . ALA A 1 93 ? 16.733 -6.274 -6.166 1.00 96.81 93 ALA A O 1
ATOM 742 N N . GLU A 1 94 ? 15.953 -5.545 -8.143 1.00 95.50 94 GLU A N 1
ATOM 743 C CA . GLU A 1 94 ? 15.139 -4.447 -7.604 1.00 95.50 94 GLU A CA 1
ATOM 744 C C . GLU A 1 94 ? 13.831 -4.951 -6.965 1.00 95.50 94 GLU A C 1
ATOM 746 O O . GLU A 1 94 ? 13.442 -4.498 -5.886 1.00 95.50 94 GLU A O 1
ATOM 751 N N . VAL A 1 95 ? 13.141 -5.890 -7.618 1.00 96.81 95 VAL A N 1
ATOM 752 C CA . VAL A 1 95 ? 11.779 -6.309 -7.253 1.00 96.81 95 VAL A CA 1
ATOM 753 C C . VAL A 1 95 ? 11.745 -7.372 -6.157 1.00 96.81 95 VAL A C 1
ATOM 755 O O . VAL A 1 95 ? 10.846 -7.354 -5.313 1.00 96.81 95 VAL A O 1
ATOM 758 N N . HIS A 1 96 ? 12.719 -8.280 -6.113 1.00 96.50 96 HIS A N 1
ATOM 759 C CA . HIS A 1 96 ? 12.744 -9.378 -5.146 1.00 96.50 96 HIS A CA 1
ATOM 760 C C . HIS A 1 96 ? 12.707 -8.900 -3.676 1.00 96.50 96 HIS A C 1
ATOM 762 O O . HIS A 1 96 ? 11.837 -9.362 -2.930 1.00 96.50 96 HIS A O 1
ATOM 768 N N . PRO A 1 97 ? 13.513 -7.905 -3.246 1.00 95.44 97 PRO A N 1
ATOM 769 C CA . PRO A 1 97 ? 13.442 -7.383 -1.879 1.00 95.44 97 PRO A CA 1
ATOM 770 C C . PRO A 1 97 ? 12.092 -6.738 -1.532 1.00 95.44 97 PRO A C 1
ATOM 772 O O . PRO A 1 97 ? 11.691 -6.724 -0.367 1.00 95.44 97 PRO A O 1
ATOM 775 N N . LEU A 1 98 ? 11.374 -6.191 -2.523 1.00 94.69 98 LEU A N 1
ATOM 776 C CA . LEU A 1 98 ? 10.044 -5.615 -2.306 1.00 94.69 98 LEU A CA 1
ATOM 777 C C . LEU A 1 98 ? 9.026 -6.708 -1.972 1.00 94.69 98 LEU A C 1
ATOM 779 O O . LEU A 1 98 ? 8.242 -6.530 -1.041 1.00 94.69 98 LEU A O 1
ATOM 783 N N . TRP A 1 99 ? 9.075 -7.848 -2.665 1.00 93.81 99 TRP A N 1
ATOM 784 C CA . TRP A 1 99 ? 8.235 -9.007 -2.351 1.00 93.81 99 TRP A CA 1
ATOM 785 C C . TRP A 1 99 ? 8.555 -9.607 -0.985 1.00 93.81 99 TRP A C 1
ATOM 787 O O . TRP A 1 99 ? 7.637 -9.917 -0.229 1.00 93.81 99 TRP A O 1
ATOM 797 N N 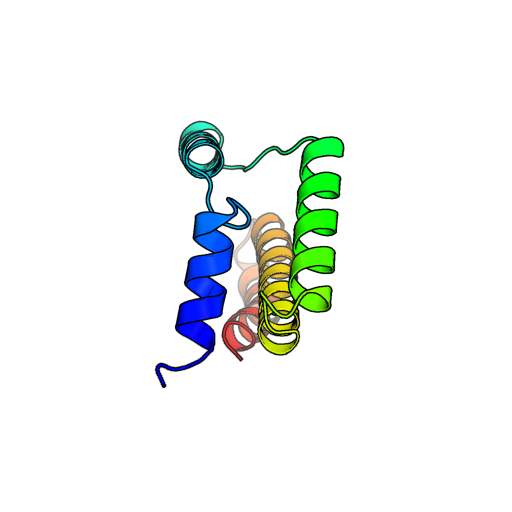. GLU A 1 100 ? 9.831 -9.686 -0.609 1.00 93.44 100 GLU A N 1
ATOM 798 C CA . GLU A 1 100 ? 10.219 -10.138 0.732 1.00 93.44 100 GLU A CA 1
ATOM 799 C C . GLU A 1 100 ? 9.735 -9.211 1.856 1.00 93.44 100 GLU A C 1
ATOM 801 O O . GLU A 1 100 ? 9.688 -9.633 3.016 1.00 93.44 100 GLU A O 1
ATOM 806 N N . ALA A 1 101 ? 9.419 -7.952 1.545 1.00 89.06 101 ALA A N 1
ATOM 807 C CA . ALA A 1 101 ? 8.891 -6.977 2.492 1.00 89.06 101 ALA A CA 1
ATOM 808 C C . ALA A 1 101 ? 7.359 -7.032 2.632 1.00 89.06 101 ALA A C 1
ATOM 810 O O . ALA A 1 101 ? 6.821 -6.424 3.562 1.00 89.06 101 ALA A O 1
ATOM 811 N N . VAL A 1 102 ? 6.649 -7.739 1.745 1.00 84.25 102 VAL A N 1
ATOM 812 C CA . VAL A 1 102 ? 5.196 -7.930 1.839 1.00 84.25 102 VAL A CA 1
ATOM 813 C C . VAL A 1 102 ? 4.880 -8.858 3.016 1.00 84.25 102 VAL A C 1
ATOM 815 O O . VAL A 1 102 ? 5.445 -9.938 3.143 1.00 84.25 102 VAL A O 1
ATOM 818 N N . GLY A 1 103 ? 3.965 -8.440 3.893 1.00 69.38 103 GLY A N 1
ATOM 819 C CA . GLY A 1 103 ? 3.500 -9.259 5.022 1.00 69.38 103 GLY A CA 1
ATOM 820 C C . GLY A 1 103 ? 4.445 -9.337 6.232 1.00 69.38 103 GLY A C 1
ATOM 821 O O . GLY A 1 103 ? 4.120 -10.045 7.184 1.00 69.38 103 GLY A O 1
ATOM 822 N N . LYS A 1 104 ? 5.569 -8.603 6.225 1.00 67.56 104 LYS A N 1
ATOM 823 C CA . LYS A 1 104 ? 6.474 -8.398 7.377 1.00 67.56 104 LYS A CA 1
ATOM 824 C C . LYS A 1 104 ? 6.265 -7.032 8.037 1.00 67.56 104 LYS A C 1
ATOM 826 O O . LYS A 1 104 ? 6.690 -6.853 9.199 1.00 67.56 104 LYS A O 1
#

Sequence (104 aa):
MGPSWAQDVNYLFRQDIIFSGEDFTQMNRDFEVRRSAGEVLSLVAKLIWSVISRQFSAASLKALLRAMSVSGKLRAAYERYPETPAGFEAWVAEVHPLWEAVGK

Foldseek 3Di:
DPDLVVQQVVVCVVVVLPDDVVQVVCCVPVVDRDDDPVRVVVSVVVVVVCCVVVSHPPVVVVLVVQQVVLVVQLVVLVVPQDPDPVCHVVSCVSNVVSVVSHPD

pLDDT: mean 83.03, std 11.1, range [42.78, 97.62]